Protein AF-A0A2K1IRC7-F1 (afdb_monomer_lite)

InterPro domains:
  IPR043128 Reverse transcriptase/Diguanylate cyclase domain [G3DSA:3.30.70.270] (8-62)
  IPR043502 DNA/RNA polymerase superfamily [SSF56672] (11-61)

Secondary structure (DSSP, 8-state):
--HHHHHHHHHHHHHTTTSTTHHHHHHHHHHHH-TTS-----HHHHHHHHHHHHHHHHHHT-

Structure (mmCIF, N/CA/C/O backbone):
data_AF-A0A2K1IRC7-F1
#
_entry.id   AF-A0A2K1IRC7-F1
#
loop_
_atom_site.group_PDB
_atom_site.id
_atom_site.type_symbol
_atom_site.label_atom_id
_atom_site.label_alt_id
_atom_site.label_comp_id
_atom_site.label_asym_id
_atom_site.label_entity_id
_atom_site.label_seq_id
_atom_site.pdbx_PDB_ins_code
_atom_site.Cartn_x
_atom_site.Cartn_y
_atom_site.Cartn_z
_atom_site.occupancy
_atom_site.B_iso_or_equiv
_atom_site.auth_seq_id
_atom_site.auth_comp_id
_atom_site.auth_asym_id
_atom_site.auth_atom_id
_atom_site.pdbx_PDB_model_num
ATOM 1 N N . CYS A 1 1 ? 9.601 -12.683 9.296 1.00 48.16 1 CYS A N 1
ATOM 2 C CA . CYS A 1 1 ? 8.172 -12.279 9.273 1.00 48.16 1 CYS A CA 1
ATOM 3 C C . CYS A 1 1 ? 7.826 -10.971 10.003 1.00 48.16 1 CYS A C 1
ATOM 5 O O . CYS A 1 1 ? 6.725 -10.499 9.803 1.00 48.16 1 CYS A O 1
ATOM 7 N N . TYR A 1 2 ? 8.690 -10.402 10.858 1.00 52.28 2 TYR A N 1
ATOM 8 C CA . TYR A 1 2 ? 8.538 -9.019 11.372 1.00 52.28 2 TYR A CA 1
ATOM 9 C C . TYR A 1 2 ? 9.828 -8.205 11.159 1.00 52.28 2 TYR A C 1
ATOM 11 O O . TYR A 1 2 ? 9.806 -7.003 10.920 1.00 52.28 2 TYR A O 1
ATOM 19 N N . ILE A 1 3 ? 10.979 -8.889 11.189 1.00 51.69 3 ILE A N 1
ATOM 20 C CA . ILE A 1 3 ? 12.299 -8.287 10.965 1.00 51.69 3 ILE A CA 1
ATOM 21 C C . ILE A 1 3 ? 12.522 -7.927 9.484 1.00 51.69 3 ILE A C 1
ATOM 23 O O . ILE A 1 3 ? 13.039 -6.847 9.203 1.00 51.69 3 ILE A O 1
ATOM 27 N N . ASP A 1 4 ? 12.092 -8.774 8.541 1.00 57.59 4 ASP A N 1
ATOM 28 C CA . ASP A 1 4 ? 12.175 -8.482 7.099 1.00 57.59 4 ASP A CA 1
ATOM 29 C C . ASP A 1 4 ? 11.395 -7.224 6.708 1.00 57.59 4 ASP A C 1
ATOM 31 O O . ASP A 1 4 ? 11.893 -6.404 5.939 1.00 57.59 4 ASP A O 1
ATOM 35 N N . ASP A 1 5 ? 10.203 -7.034 7.276 1.00 63.41 5 ASP A N 1
ATOM 36 C CA . ASP A 1 5 ? 9.348 -5.884 6.986 1.00 63.41 5 ASP A CA 1
ATOM 37 C C . ASP A 1 5 ? 9.987 -4.572 7.458 1.00 63.41 5 ASP A C 1
ATOM 39 O O . ASP A 1 5 ? 9.969 -3.585 6.722 1.00 63.41 5 ASP A O 1
ATOM 43 N N . ILE A 1 6 ? 10.651 -4.575 8.622 1.00 66.44 6 ILE A N 1
ATOM 44 C CA . ILE A 1 6 ? 11.405 -3.421 9.143 1.00 66.44 6 ILE A CA 1
ATOM 45 C C . ILE A 1 6 ? 12.622 -3.097 8.266 1.00 66.44 6 ILE A C 1
ATOM 47 O O . ILE A 1 6 ? 12.884 -1.925 7.974 1.00 66.44 6 ILE A O 1
ATOM 51 N N . ILE A 1 7 ? 13.382 -4.113 7.842 1.00 69.06 7 ILE A N 1
ATOM 52 C CA . ILE A 1 7 ? 14.570 -3.9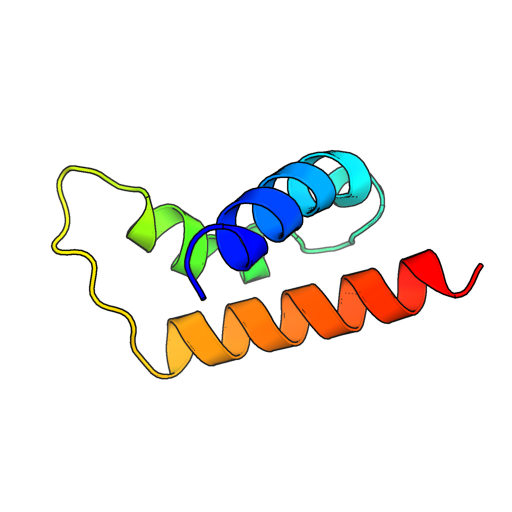20 6.998 1.00 69.06 7 ILE A CA 1
ATOM 53 C C . ILE A 1 7 ? 14.163 -3.382 5.627 1.00 69.06 7 ILE A C 1
ATOM 55 O O . ILE A 1 7 ? 14.742 -2.395 5.170 1.00 69.06 7 ILE A O 1
ATOM 59 N N . ILE A 1 8 ? 13.132 -3.964 5.007 1.00 65.88 8 ILE A N 1
ATOM 60 C CA . ILE A 1 8 ? 12.572 -3.469 3.747 1.00 65.88 8 ILE A CA 1
ATOM 61 C C . ILE A 1 8 ? 12.140 -2.021 3.908 1.00 65.88 8 ILE A C 1
ATOM 63 O O . ILE A 1 8 ? 12.527 -1.203 3.082 1.00 65.88 8 ILE A O 1
ATOM 67 N N . PHE A 1 9 ? 11.432 -1.657 4.977 1.00 68.06 9 PHE A N 1
ATOM 68 C CA . PHE A 1 9 ? 11.013 -0.271 5.201 1.00 68.06 9 PHE A CA 1
ATOM 69 C C . PHE A 1 9 ? 12.195 0.703 5.292 1.00 68.06 9 PHE A C 1
ATOM 71 O O . PHE A 1 9 ? 12.183 1.791 4.711 1.00 68.06 9 PHE A O 1
ATOM 78 N N . ARG A 1 10 ? 13.257 0.294 5.986 1.00 70.44 10 ARG A N 1
ATOM 79 C CA . ARG A 1 10 ? 14.470 1.098 6.151 1.00 70.44 10 ARG A CA 1
ATOM 80 C C . ARG A 1 10 ? 15.233 1.270 4.835 1.00 70.44 10 ARG A C 1
ATOM 82 O O . ARG A 1 10 ? 15.681 2.376 4.537 1.00 70.44 10 ARG A O 1
ATOM 89 N N . LEU A 1 11 ? 15.329 0.213 4.029 1.00 69.88 11 LEU A N 1
ATOM 90 C CA . LEU A 1 11 ? 15.884 0.268 2.671 1.00 69.88 11 LEU A CA 1
ATOM 91 C C . LEU A 1 11 ? 15.009 1.127 1.759 1.00 69.88 11 LEU A C 1
ATOM 93 O O . LEU A 1 11 ? 15.502 1.960 1.006 1.00 69.88 11 LEU A O 1
ATOM 97 N N . THR A 1 12 ? 13.697 0.997 1.893 1.00 69.12 12 THR A N 1
ATOM 98 C CA . THR A 1 12 ? 12.725 1.768 1.135 1.00 69.12 12 THR A CA 1
ATOM 99 C C . THR A 1 12 ? 12.942 3.270 1.323 1.00 69.12 12 THR A C 1
ATOM 101 O O . THR A 1 12 ? 12.962 4.002 0.341 1.00 69.12 12 THR A O 1
ATOM 104 N N . ASN A 1 13 ? 13.160 3.743 2.551 1.00 72.00 13 ASN A N 1
ATOM 105 C CA . ASN A 1 13 ? 13.419 5.161 2.818 1.00 72.00 13 ASN A CA 1
ATOM 106 C C . ASN A 1 13 ? 14.735 5.659 2.183 1.00 72.00 13 ASN A C 1
ATOM 108 O O . ASN A 1 13 ? 14.834 6.817 1.780 1.00 72.00 13 ASN A O 1
ATOM 112 N N . TYR A 1 14 ? 15.736 4.784 2.043 1.00 75.88 14 TYR A N 1
ATOM 113 C CA . TYR A 1 14 ? 16.981 5.087 1.331 1.00 75.88 14 TYR A CA 1
ATOM 114 C C . TYR A 1 14 ? 16.744 5.223 -0.186 1.00 75.88 14 TYR A C 1
ATOM 116 O O . TYR A 1 14 ? 17.191 6.192 -0.803 1.00 75.88 14 TYR A O 1
ATOM 124 N N . TYR A 1 15 ? 15.957 4.315 -0.773 1.00 70.25 15 TYR A N 1
ATOM 125 C CA . TYR A 1 15 ? 15.632 4.310 -2.206 1.00 70.25 15 TYR A CA 1
ATOM 126 C C . TYR A 1 15 ? 14.433 5.192 -2.594 1.00 70.25 15 TYR A C 1
ATOM 128 O O . TYR A 1 15 ? 14.208 5.446 -3.777 1.00 70.25 15 TYR A O 1
ATOM 136 N N . GLN A 1 16 ? 13.681 5.723 -1.628 1.00 69.44 16 GLN A N 1
ATOM 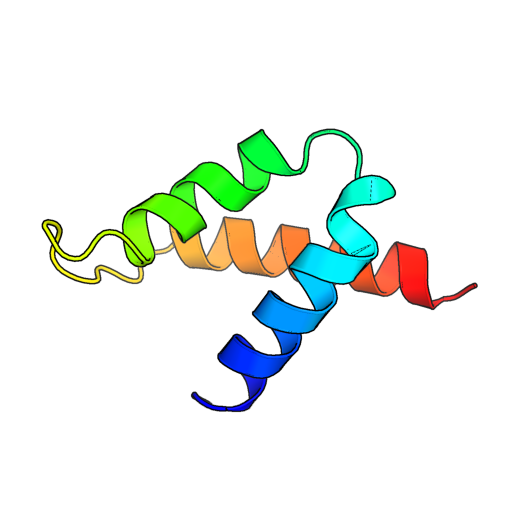137 C CA . GLN A 1 16 ? 12.499 6.568 -1.840 1.00 69.44 16 GLN A CA 1
ATOM 138 C C . GLN A 1 16 ? 12.800 7.772 -2.738 1.00 69.44 16 GLN A C 1
ATOM 140 O O . GLN A 1 16 ? 11.939 8.194 -3.510 1.00 69.44 16 GLN A O 1
ATOM 145 N N . ARG A 1 17 ? 14.026 8.304 -2.676 1.00 71.12 17 ARG A N 1
ATOM 146 C CA . ARG A 1 17 ? 14.477 9.411 -3.535 1.00 71.12 17 ARG A CA 1
ATOM 147 C C . ARG A 1 17 ? 14.453 9.066 -5.028 1.00 71.12 17 ARG A C 1
ATOM 149 O O . ARG A 1 17 ? 14.315 9.965 -5.850 1.00 71.12 17 ARG A O 1
ATOM 156 N N . PHE A 1 18 ? 14.530 7.783 -5.366 1.00 68.69 18 PHE A N 1
ATOM 157 C CA . PHE A 1 18 ? 14.532 7.272 -6.736 1.00 68.69 18 PHE A CA 1
ATOM 158 C C . PHE A 1 18 ? 13.146 6.774 -7.180 1.00 68.69 18 PHE A C 1
ATOM 160 O O . PHE A 1 18 ? 12.852 6.702 -8.374 1.00 68.69 18 PHE A O 1
ATOM 167 N N . VAL A 1 19 ? 12.242 6.496 -6.235 1.00 71.94 19 VAL A N 1
ATOM 168 C CA . VAL A 1 19 ? 10.889 6.008 -6.523 1.00 71.94 19 VAL A CA 1
ATOM 169 C C . VAL A 1 19 ? 9.927 7.175 -6.792 1.00 71.94 19 VAL A C 1
ATOM 171 O O . VAL A 1 19 ? 9.390 7.808 -5.880 1.00 71.94 19 VAL A O 1
ATOM 174 N N . LYS A 1 20 ? 9.597 7.434 -8.064 1.00 71.50 20 LYS A N 1
ATOM 175 C CA . LYS A 1 20 ?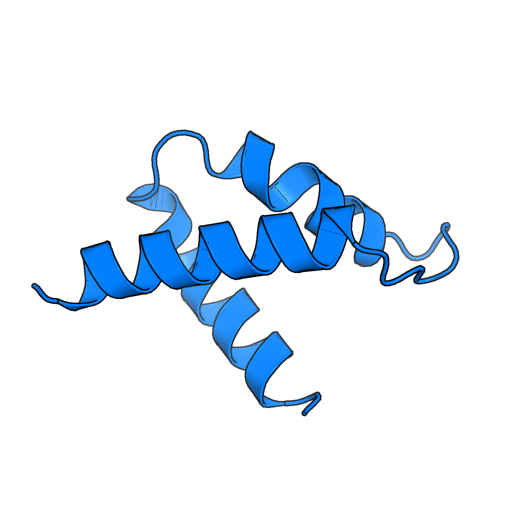 8.509 8.373 -8.407 1.00 71.50 20 LYS A CA 1
ATOM 176 C C . LYS A 1 20 ? 7.165 7.900 -7.830 1.00 71.50 20 LYS A C 1
ATOM 178 O O . LYS A 1 20 ? 6.781 6.735 -7.988 1.00 71.50 20 LYS A O 1
ATOM 183 N N . LYS A 1 21 ? 6.422 8.848 -7.237 1.00 73.56 21 LYS A N 1
ATOM 184 C CA . LYS A 1 21 ? 5.117 8.668 -6.556 1.00 73.56 21 LYS A CA 1
ATOM 185 C C . LYS A 1 21 ? 5.164 7.829 -5.272 1.00 73.56 21 LYS A C 1
ATOM 187 O O . LYS A 1 21 ? 4.134 7.322 -4.833 1.00 73.56 21 LYS A O 1
ATOM 192 N N . PHE A 1 22 ? 6.332 7.737 -4.641 1.00 73.75 22 PHE A N 1
ATOM 193 C CA . PHE A 1 22 ? 6.516 7.015 -3.388 1.00 73.75 22 PHE A CA 1
ATOM 194 C C . PHE A 1 22 ? 5.504 7.385 -2.300 1.00 73.75 22 PHE A C 1
ATOM 196 O O . PHE A 1 22 ? 4.847 6.507 -1.755 1.00 73.75 22 PHE A O 1
ATOM 203 N N . SER A 1 23 ? 5.311 8.679 -2.030 1.00 74.38 23 SER A N 1
ATOM 204 C CA . SER A 1 23 ? 4.432 9.149 -0.951 1.00 74.38 23 SER A CA 1
ATOM 205 C C . SER A 1 23 ? 2.972 8.712 -1.108 1.00 74.38 23 SER A C 1
ATOM 207 O O . SER A 1 23 ? 2.249 8.636 -0.121 1.00 74.38 23 SER A O 1
ATOM 209 N N . VAL A 1 24 ? 2.527 8.408 -2.333 1.00 80.25 24 VAL A N 1
ATOM 210 C CA . VAL A 1 24 ? 1.170 7.906 -2.603 1.00 80.25 24 VAL A CA 1
ATOM 211 C C . VAL A 1 24 ? 1.056 6.425 -2.242 1.00 80.25 24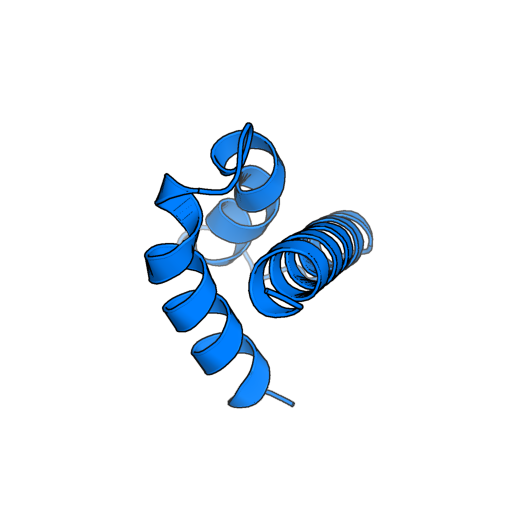 VAL A C 1
ATOM 213 O O . VAL A 1 24 ? 0.063 6.017 -1.650 1.00 80.25 24 VAL A O 1
ATOM 216 N N . ILE A 1 25 ? 2.089 5.641 -2.556 1.00 80.25 25 ILE A N 1
ATOM 217 C CA . ILE A 1 25 ? 2.161 4.201 -2.265 1.00 80.25 25 ILE A CA 1
ATOM 218 C C . ILE A 1 25 ? 2.423 3.981 -0.770 1.00 80.25 25 ILE A C 1
ATOM 220 O O . ILE A 1 25 ? 1.820 3.116 -0.150 1.00 80.25 25 ILE A O 1
ATOM 224 N N . ALA A 1 26 ? 3.268 4.816 -0.168 1.00 77.56 26 ALA A N 1
ATOM 225 C CA . ALA A 1 26 ? 3.600 4.757 1.247 1.00 77.56 26 ALA A CA 1
ATOM 226 C C . ALA A 1 26 ? 2.480 5.279 2.152 1.00 77.56 26 ALA A C 1
ATOM 228 O O . ALA A 1 26 ? 2.467 4.955 3.328 1.00 77.56 26 ALA A O 1
ATOM 229 N N . LYS A 1 27 ? 1.515 6.049 1.639 1.00 81.44 27 LYS A N 1
ATOM 230 C CA . LYS A 1 27 ? 0.412 6.620 2.430 1.00 81.44 27 LYS A CA 1
ATOM 231 C C . LYS A 1 27 ? -0.336 5.589 3.301 1.00 81.44 27 LYS A C 1
ATOM 233 O O . LYS A 1 27 ? -0.424 5.814 4.504 1.00 81.44 27 LYS A O 1
ATOM 238 N N . PRO A 1 28 ? -0.827 4.452 2.766 1.00 77.94 28 PRO A N 1
ATOM 239 C CA . PRO A 1 28 ? -1.443 3.398 3.581 1.00 77.94 28 PRO A CA 1
ATOM 240 C C . PRO A 1 28 ? -0.475 2.725 4.565 1.00 77.94 28 PRO A C 1
ATOM 242 O O . PRO A 1 28 ? -0.923 2.220 5.587 1.00 77.94 28 PRO A O 1
ATOM 245 N N . LEU A 1 29 ? 0.832 2.735 4.286 1.00 78.12 29 LEU A N 1
ATOM 246 C CA . LEU A 1 29 ? 1.864 2.201 5.181 1.00 78.12 29 LEU A CA 1
ATOM 247 C C . LEU A 1 29 ? 2.234 3.199 6.294 1.00 78.12 29 LEU A C 1
ATOM 249 O O . LEU A 1 29 ? 2.549 2.795 7.402 1.00 78.12 29 LEU A O 1
ATOM 253 N N . ILE A 1 30 ? 2.152 4.505 6.029 1.00 76.31 30 ILE A N 1
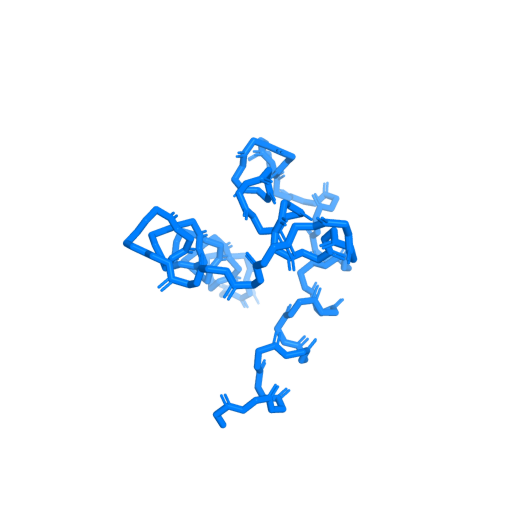ATOM 254 C CA . ILE A 1 30 ? 2.339 5.567 7.027 1.00 76.31 30 ILE A CA 1
ATOM 255 C C . ILE A 1 30 ? 1.191 5.542 8.034 1.00 76.31 30 ILE A C 1
ATOM 257 O O . ILE A 1 30 ? 1.435 5.648 9.227 1.00 76.31 30 ILE A O 1
ATOM 261 N N . ILE A 1 31 ? -0.040 5.322 7.562 1.00 76.69 31 ILE A N 1
ATOM 262 C CA . ILE A 1 31 ? -1.220 5.170 8.425 1.00 76.69 31 ILE A CA 1
ATOM 263 C C . ILE A 1 31 ? -1.074 3.956 9.361 1.00 76.69 31 ILE A C 1
ATOM 265 O O . ILE A 1 31 ? -1.554 3.999 10.484 1.00 76.69 31 ILE A O 1
ATOM 269 N N . LEU A 1 32 ? -0.366 2.899 8.945 1.00 71.50 32 LEU A N 1
ATOM 270 C CA . LEU A 1 32 ? -0.044 1.769 9.828 1.00 71.50 32 LEU A CA 1
ATOM 271 C C . LEU A 1 32 ? 0.983 2.103 10.915 1.00 71.50 32 LEU A C 1
ATOM 273 O O . LEU A 1 32 ? 1.011 1.436 11.942 1.00 71.50 32 LEU A O 1
ATOM 277 N N . MET A 1 33 ? 1.861 3.077 10.678 1.00 68.31 33 MET A N 1
ATOM 278 C CA . MET A 1 33 ? 2.873 3.504 11.653 1.00 68.31 33 MET A CA 1
ATOM 279 C C . MET A 1 33 ? 2.348 4.574 12.611 1.00 68.31 33 MET A C 1
ATOM 281 O O . MET A 1 33 ? 3.055 4.968 13.543 1.00 68.31 33 MET A O 1
ATOM 285 N N . ASP A 1 34 ? 1.135 5.062 12.367 1.00 76.31 34 ASP A N 1
ATOM 286 C CA . ASP A 1 34 ? 0.476 6.023 13.224 1.00 76.31 34 ASP A CA 1
ATOM 287 C C . ASP A 1 34 ? 0.084 5.338 14.538 1.00 76.31 34 ASP A C 1
ATOM 289 O O . ASP A 1 34 ? -0.675 4.371 14.556 1.00 76.31 34 ASP A O 1
ATOM 293 N N . LYS A 1 35 ? 0.659 5.809 15.649 1.00 68.00 35 LYS A N 1
ATOM 294 C CA . LYS A 1 35 ? 0.437 5.218 16.978 1.00 68.00 35 LYS A CA 1
ATOM 295 C C . LYS A 1 35 ? -0.984 5.446 17.500 1.00 68.00 35 LYS A C 1
ATOM 297 O O . LYS A 1 35 ? -1.374 4.769 18.448 1.00 68.00 35 LYS A O 1
ATOM 302 N N . ASP A 1 36 ? -1.718 6.383 16.906 1.00 74.06 36 ASP A N 1
ATOM 303 C CA . ASP A 1 36 ? -3.088 6.732 17.277 1.00 74.06 36 ASP A CA 1
ATOM 304 C C . ASP A 1 36 ? -4.125 5.836 16.576 1.00 74.06 36 ASP A C 1
ATOM 306 O O . ASP A 1 36 ? -5.276 5.771 17.013 1.00 74.06 36 ASP A O 1
ATOM 310 N N . GLN A 1 37 ? -3.739 5.090 15.529 1.00 69.75 37 GLN A N 1
ATOM 311 C CA . GLN A 1 37 ? -4.622 4.132 14.861 1.00 69.75 37 GLN A CA 1
ATOM 312 C C . GLN A 1 37 ? -4.307 2.669 15.196 1.00 69.75 37 GLN A C 1
ATOM 314 O O . GLN A 1 37 ? -3.146 2.271 15.306 1.00 69.75 37 GLN A O 1
ATOM 319 N N . PRO A 1 38 ? -5.343 1.811 15.299 1.00 71.88 38 PRO A N 1
ATOM 320 C CA . PRO A 1 38 ? -5.136 0.379 15.430 1.00 71.88 38 PRO A CA 1
ATOM 321 C C . PRO A 1 38 ? -4.412 -0.147 14.188 1.00 71.88 38 PRO A C 1
ATOM 323 O O . PRO A 1 38 ? -4.888 0.024 13.060 1.00 71.88 38 PRO A O 1
ATOM 326 N N . TYR A 1 39 ? -3.276 -0.815 14.403 1.00 71.25 39 TYR A N 1
ATOM 327 C CA . TYR A 1 39 ? -2.485 -1.459 13.356 1.00 71.25 39 TYR A CA 1
ATOM 328 C C . TYR A 1 39 ? -3.342 -2.492 12.613 1.00 71.25 39 TYR A C 1
ATOM 330 O O . TYR A 1 39 ? -3.488 -3.638 13.037 1.00 71.25 39 TYR A O 1
ATOM 338 N N . THR A 1 40 ? -3.953 -2.066 11.507 1.00 72.62 40 THR A N 1
ATOM 339 C CA . THR A 1 40 ? -4.899 -2.882 10.744 1.00 72.62 40 THR A CA 1
ATOM 340 C C . THR A 1 40 ? -4.275 -3.247 9.412 1.00 72.62 40 THR A C 1
ATOM 342 O O . THR A 1 40 ? -4.355 -2.506 8.427 1.00 72.62 40 THR A O 1
ATOM 345 N N . TRP A 1 41 ? -3.631 -4.408 9.385 1.00 78.38 41 TRP A N 1
ATOM 346 C CA . TRP A 1 41 ? -3.020 -4.936 8.176 1.00 78.38 41 TRP A CA 1
ATOM 347 C C . TRP A 1 41 ? -4.079 -5.557 7.257 1.00 78.38 41 TRP A C 1
ATOM 349 O O . TRP A 1 41 ? -4.433 -6.727 7.377 1.00 78.38 41 TRP A O 1
ATOM 359 N N . GLY A 1 42 ? -4.628 -4.741 6.357 1.00 83.81 42 GLY A N 1
ATOM 360 C CA . GLY A 1 42 ? -5.628 -5.158 5.377 1.00 83.81 42 GLY A CA 1
ATOM 361 C C . GLY A 1 42 ? -5.056 -5.359 3.972 1.00 83.81 42 GLY A C 1
ATOM 362 O O . GLY A 1 42 ? -3.879 -5.124 3.693 1.00 83.81 42 GLY A O 1
ATOM 363 N N . CYS A 1 43 ? -5.932 -5.724 3.033 1.00 83.94 43 CYS A N 1
ATOM 364 C CA . CYS A 1 43 ? -5.560 -5.928 1.630 1.00 83.94 43 CYS A CA 1
ATOM 365 C C . CYS A 1 43 ? -4.960 -4.671 0.980 1.00 83.94 43 CYS A C 1
ATOM 367 O O . CYS A 1 43 ? -4.086 -4.781 0.127 1.00 83.94 43 CYS A O 1
ATOM 369 N N . LYS A 1 44 ? -5.394 -3.471 1.388 1.00 80.50 44 LYS A N 1
ATOM 370 C CA . LYS A 1 44 ? -4.880 -2.200 0.847 1.00 80.50 44 LYS A CA 1
ATOM 371 C C . LYS A 1 44 ? -3.421 -1.966 1.240 1.00 80.50 44 LYS A C 1
ATOM 373 O O . LYS A 1 44 ? -2.630 -1.508 0.421 1.00 80.50 44 LYS A O 1
ATOM 378 N N . GLN A 1 45 ? -3.074 -2.299 2.478 1.00 80.44 45 GLN A N 1
ATOM 379 C CA . GLN A 1 45 ? -1.729 -2.183 3.024 1.00 80.44 45 GLN A CA 1
ATOM 380 C C . GLN A 1 45 ? -0.802 -3.235 2.418 1.00 80.44 45 GLN A C 1
ATOM 382 O O . GLN A 1 45 ? 0.281 -2.886 1.956 1.00 80.44 45 GLN A O 1
ATOM 387 N N . GLN A 1 46 ? -1.268 -4.484 2.312 1.00 84.06 46 GLN A N 1
ATOM 388 C CA . GLN A 1 46 ? -0.529 -5.545 1.628 1.00 84.06 46 GLN A CA 1
ATOM 389 C C . GLN A 1 46 ? -0.273 -5.191 0.156 1.00 84.06 46 GLN A C 1
ATOM 391 O O . GLN A 1 46 ? 0.844 -5.339 -0.322 1.00 84.06 46 GLN A O 1
ATOM 396 N N . HIS A 1 47 ? -1.278 -4.677 -0.558 1.00 85.12 47 HIS A N 1
ATOM 397 C CA . HIS A 1 47 ? -1.134 -4.281 -1.959 1.00 85.12 47 HIS A CA 1
ATOM 398 C C . HIS A 1 47 ? -0.141 -3.125 -2.134 1.00 85.12 47 HIS A C 1
ATOM 400 O O . HIS A 1 47 ? 0.696 -3.150 -3.032 1.00 85.12 47 HIS A O 1
ATOM 406 N N . ALA A 1 48 ? -0.183 -2.130 -1.245 1.00 82.75 48 ALA A N 1
ATOM 407 C CA . ALA A 1 48 ? 0.794 -1.047 -1.236 1.00 82.75 48 ALA A CA 1
ATOM 408 C C . ALA A 1 48 ? 2.219 -1.545 -0.951 1.00 82.75 48 ALA A C 1
ATOM 410 O O . ALA A 1 48 ? 3.164 -1.087 -1.591 1.00 82.75 48 ALA A O 1
ATOM 411 N N . PHE A 1 49 ? 2.368 -2.500 -0.031 1.00 81.38 49 PHE A N 1
ATOM 412 C CA . PHE A 1 49 ? 3.644 -3.141 0.278 1.00 81.38 49 PHE A CA 1
ATOM 413 C C . PHE A 1 49 ? 4.178 -3.980 -0.890 1.00 81.38 49 PHE A C 1
ATOM 415 O O . PHE A 1 49 ? 5.374 -3.966 -1.170 1.00 81.38 49 PHE A O 1
ATOM 422 N N . ASP A 1 50 ? 3.302 -4.667 -1.617 1.00 83.75 50 ASP A N 1
ATOM 423 C CA . ASP A 1 50 ? 3.684 -5.462 -2.784 1.00 83.75 50 ASP A CA 1
ATOM 424 C C . ASP A 1 50 ? 4.166 -4.572 -3.940 1.00 83.75 50 ASP A C 1
ATOM 426 O O . ASP A 1 50 ? 5.246 -4.783 -4.489 1.00 83.75 50 ASP A O 1
ATOM 430 N N . ILE A 1 51 ? 3.444 -3.480 -4.221 1.00 83.62 51 ILE A N 1
ATOM 431 C CA . ILE A 1 51 ? 3.876 -2.459 -5.190 1.00 83.62 51 ILE A CA 1
ATOM 432 C C . ILE A 1 51 ? 5.234 -1.874 -4.787 1.00 83.62 51 ILE A C 1
ATOM 434 O O . ILE A 1 51 ? 6.090 -1.631 -5.639 1.00 83.62 51 ILE A O 1
ATOM 438 N N . LEU A 1 52 ? 5.435 -1.626 -3.492 1.00 79.50 52 LEU A N 1
ATOM 439 C CA . LEU A 1 52 ? 6.693 -1.119 -2.961 1.00 79.50 52 LEU A CA 1
ATOM 440 C C . LEU A 1 52 ? 7.845 -2.093 -3.225 1.00 79.50 52 LEU A C 1
ATOM 442 O O . LEU A 1 52 ? 8.887 -1.674 -3.728 1.00 79.50 52 LEU A O 1
ATOM 446 N N . LYS A 1 53 ? 7.633 -3.385 -2.949 1.00 7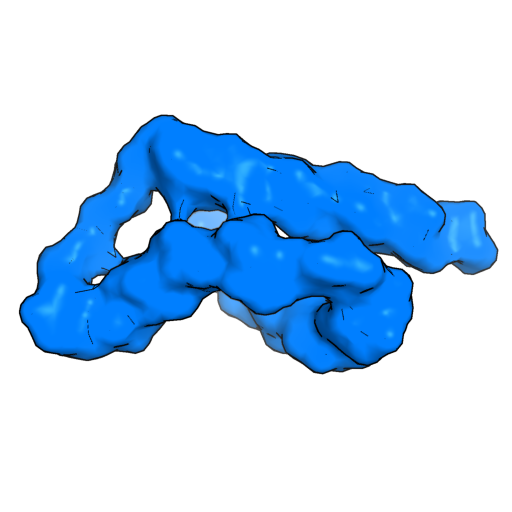9.75 53 LYS A N 1
ATOM 447 C CA . LYS A 1 53 ? 8.593 -4.452 -3.250 1.00 79.75 53 LYS A CA 1
ATOM 448 C C . LYS A 1 53 ? 8.906 -4.534 -4.739 1.00 79.75 53 LYS A C 1
ATOM 450 O O . LYS A 1 53 ? 10.076 -4.526 -5.086 1.00 79.75 53 LYS A O 1
ATOM 455 N N . GLN A 1 54 ? 7.897 -4.533 -5.608 1.00 81.12 54 GLN A N 1
ATOM 456 C CA . GLN A 1 54 ? 8.099 -4.585 -7.063 1.00 81.12 54 GLN A CA 1
ATOM 457 C C . GLN A 1 54 ? 8.902 -3.387 -7.579 1.00 81.12 54 GLN A C 1
ATOM 459 O O . GLN A 1 54 ? 9.785 -3.534 -8.422 1.00 81.12 54 GLN A O 1
ATOM 464 N N . LYS A 1 55 ? 8.627 -2.186 -7.054 1.00 78.19 55 LYS A N 1
ATOM 465 C CA . LYS A 1 55 ? 9.395 -0.990 -7.417 1.00 78.19 55 LYS A CA 1
ATOM 466 C C . LYS A 1 55 ? 10.832 -1.043 -6.920 1.00 78.19 55 LYS A C 1
ATOM 468 O O . LYS A 1 55 ? 11.707 -0.549 -7.620 1.00 78.19 55 LYS A O 1
ATOM 473 N N . LEU A 1 56 ? 11.063 -1.595 -5.732 1.00 74.44 56 LEU A N 1
ATOM 474 C CA . LEU A 1 56 ? 12.409 -1.789 -5.202 1.00 74.44 56 LEU A CA 1
ATOM 475 C C . LEU A 1 56 ? 13.173 -2.837 -5.994 1.00 74.44 56 LEU A C 1
ATOM 477 O O . LEU A 1 56 ? 14.313 -2.571 -6.341 1.00 74.44 56 LEU A O 1
ATOM 481 N N . ASP A 1 57 ? 12.540 -3.963 -6.319 1.00 75.81 57 ASP A N 1
ATOM 482 C CA . ASP A 1 57 ? 13.120 -5.006 -7.160 1.00 75.81 57 ASP A CA 1
ATOM 483 C C . ASP A 1 57 ? 13.559 -4.397 -8.493 1.00 75.81 57 ASP A C 1
ATOM 485 O O . ASP A 1 57 ? 14.746 -4.369 -8.778 1.00 75.81 57 ASP A O 1
ATOM 489 N N . SER A 1 58 ? 12.658 -3.700 -9.198 1.00 73.44 58 SER A N 1
ATOM 490 C CA . SER A 1 58 ? 12.974 -3.009 -10.462 1.00 73.44 58 SER A CA 1
ATOM 491 C C . SER A 1 58 ? 14.085 -1.948 -10.377 1.00 73.44 58 SER A C 1
ATOM 493 O O . SER A 1 58 ? 14.675 -1.621 -11.402 1.00 73.44 58 SER A O 1
ATOM 495 N N . ILE A 1 59 ? 14.347 -1.364 -9.202 1.00 69.50 59 ILE A N 1
ATOM 496 C CA . ILE A 1 59 ? 15.461 -0.417 -8.992 1.00 69.50 59 ILE A CA 1
ATOM 497 C C . ILE A 1 59 ? 16.753 -1.163 -8.648 1.00 69.50 59 ILE A C 1
ATOM 499 O O . ILE A 1 59 ? 17.829 -0.720 -9.037 1.00 69.50 59 ILE A O 1
ATOM 503 N N . LEU A 1 60 ? 16.647 -2.254 -7.888 1.00 64.12 60 LEU A N 1
ATOM 504 C CA . LEU A 1 60 ? 17.773 -3.044 -7.405 1.00 64.12 60 LEU A CA 1
ATOM 505 C C . LEU A 1 60 ? 18.337 -3.973 -8.489 1.00 64.12 60 LEU A C 1
ATOM 507 O O . LEU A 1 60 ? 19.498 -4.343 -8.384 1.00 64.12 60 LEU A O 1
ATOM 511 N N . VAL A 1 61 ? 17.576 -4.306 -9.542 1.00 58.38 61 VAL A N 1
ATOM 512 C CA . VAL A 1 61 ? 18.100 -5.042 -10.716 1.00 58.38 61 VAL A CA 1
ATOM 513 C C . VAL A 1 61 ? 19.001 -4.177 -11.630 1.00 58.38 61 VAL A C 1
ATOM 515 O O . VAL A 1 61 ? 19.105 -4.453 -12.825 1.00 58.38 61 VAL A O 1
ATOM 518 N N . LEU A 1 62 ? 19.634 -3.124 -11.098 1.00 47.94 62 LEU A N 1
ATOM 519 C CA . LEU A 1 62 ? 20.672 -2.339 -11.781 1.00 47.94 62 LEU A CA 1
ATOM 520 C C . LEU A 1 62 ? 22.063 -2.946 -11.579 1.00 47.94 62 LEU A C 1
ATOM 522 O O . LEU A 1 62 ? 22.387 -3.314 -10.428 1.00 47.94 62 LEU A O 1
#

Sequence (62 aa):
CYIDDIIIFRLTNYYQRFVKKFSVIAKPLIILMDKDQPYTWGCKQQHAFDILKQKLDSILVL

Organism: Physcomitrium patens (NCBI:txid3218)

Foldseek 3Di:
DPVVVVVLVVVLVVCVVVDPPLCVLCVVVVVLVPPVDDNDDDPSVVVSVVVSVVSVVVVVVD

pLDDT: mean 72.69, std 8.58, range [47.94, 85.12]

Radius of gyration: 11.62 Å; chains: 1; bounding box: 26×22×29 Å